Protein AF-A0A918DWS9-F1 (afdb_monomer_lite)

Organism: NCBI:txid518897

Secondary structure (DSSP, 8-state):
-TTHHHHHTT-HHHHHHHHHHHHHHHHHTT-S-EEE-STHHHHHHTTTT-TTGGGEEEHHHHHHHHHHHHHHHHHHHTT--

Sequence (81 aa):
MEGIYPVKAGALAEGGQLLERRLEEILGNGVERVILGCTEIPVALEQLDGRHRAFAVDATGALADACIDWHRNLKTSGRAA

InterPro domains:
  IPR001920 Asp/Glu racemase [G3DSA:3.40.50.1860] (1-58)
  IPR001920 Asp/Glu racemase [SSF53681] (7-71)

Foldseek 3Di:
DQQQVCLVVVVLARSLVVLVVVLVVVVVVPDQAEEPPDPSNVVSVVVDPCPCVVRYDYPVVVVVVVVVVVVVVVVVVVPPD

Radius of gyration: 16.58 Å; chains: 1; bounding box: 55×21×31 Å

Structure (mmCIF, N/CA/C/O backbone):
data_AF-A0A918DWS9-F1
#
_entry.id   AF-A0A918DWS9-F1
#
loop_
_atom_site.group_PDB
_atom_site.id
_atom_site.type_symbol
_atom_site.label_atom_id
_atom_site.label_alt_id
_atom_site.label_comp_id
_atom_site.label_asym_id
_atom_site.label_entity_id
_atom_site.label_seq_id
_atom_site.pdbx_PDB_ins_code
_atom_site.Cartn_x
_atom_site.Cartn_y
_atom_site.Cartn_z
_atom_site.occupancy
_atom_site.B_iso_or_equiv
_atom_site.auth_seq_id
_atom_site.auth_comp_id
_atom_site.auth_asym_id
_atom_site.auth_atom_id
_atom_site.pdbx_PDB_model_num
ATOM 1 N N . MET A 1 1 ? 10.741 8.463 -9.217 1.00 72.75 1 MET A N 1
ATOM 2 C CA . MET A 1 1 ? 10.494 7.719 -7.963 1.00 72.75 1 MET A CA 1
ATOM 3 C C . MET A 1 1 ? 10.754 6.254 -8.250 1.00 72.75 1 MET A C 1
ATOM 5 O O . MET A 1 1 ? 10.068 5.696 -9.096 1.00 72.75 1 MET A O 1
ATOM 9 N N . GLU A 1 2 ? 11.778 5.684 -7.623 1.00 89.31 2 GLU A N 1
ATOM 10 C CA . GLU A 1 2 ? 12.426 4.456 -8.106 1.00 89.31 2 GLU A CA 1
ATOM 11 C C . GLU A 1 2 ? 11.600 3.185 -7.881 1.00 89.31 2 GLU A C 1
ATOM 13 O O . GLU A 1 2 ? 11.608 2.331 -8.746 1.00 89.31 2 GLU A O 1
ATOM 18 N N . GLY A 1 3 ? 10.811 3.073 -6.807 1.00 94.62 3 GLY A N 1
ATOM 19 C CA . GLY A 1 3 ? 9.979 1.879 -6.579 1.00 94.62 3 GLY A CA 1
A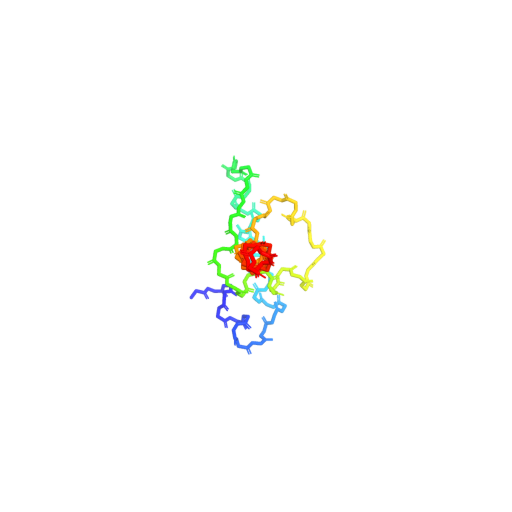TOM 20 C C . GLY A 1 3 ? 8.668 1.844 -7.377 1.00 94.62 3 GLY A C 1
ATOM 21 O O . GLY A 1 3 ? 8.307 0.818 -7.933 1.00 94.62 3 GLY A O 1
ATOM 22 N N . ILE A 1 4 ? 7.948 2.968 -7.467 1.00 97.38 4 ILE A N 1
ATOM 23 C CA . ILE A 1 4 ? 6.571 3.008 -8.005 1.00 97.38 4 ILE A CA 1
ATOM 24 C C . ILE A 1 4 ? 6.522 2.980 -9.538 1.00 97.38 4 ILE A C 1
ATOM 26 O O . ILE A 1 4 ? 5.677 2.311 -10.130 1.00 97.38 4 ILE A O 1
ATOM 30 N N . TYR A 1 5 ? 7.409 3.719 -10.204 1.00 97.62 5 TYR A N 1
ATOM 31 C CA . TYR A 1 5 ? 7.359 3.850 -11.663 1.00 97.62 5 TYR A CA 1
ATOM 32 C C . TYR A 1 5 ? 7.646 2.534 -12.409 1.00 97.62 5 TYR A C 1
ATOM 34 O O . TYR A 1 5 ? 6.938 2.270 -13.381 1.00 97.62 5 TYR A O 1
ATOM 42 N N . PRO A 1 6 ? 8.588 1.675 -11.968 1.00 97.19 6 PRO A N 1
ATOM 43 C CA . PRO A 1 6 ? 8.759 0.343 -12.549 1.00 97.19 6 PRO A CA 1
ATOM 44 C C . PRO A 1 6 ? 7.503 -0.523 -12.426 1.00 97.19 6 PRO A C 1
ATOM 46 O O . PRO A 1 6 ? 7.088 -1.129 -13.410 1.00 97.19 6 PRO A O 1
ATOM 49 N N . VAL A 1 7 ? 6.826 -0.507 -11.270 1.00 96.88 7 VAL A N 1
ATOM 50 C CA . VAL A 1 7 ? 5.551 -1.225 -11.070 1.00 96.88 7 VAL A CA 1
ATOM 51 C C . VAL A 1 7 ? 4.508 -0.742 -12.072 1.00 96.88 7 VAL A C 1
ATOM 53 O O . VAL A 1 7 ? 3.875 -1.545 -12.754 1.00 96.88 7 VAL A O 1
ATOM 56 N N . LYS A 1 8 ? 4.394 0.579 -12.235 1.00 97.38 8 LYS A N 1
ATOM 57 C CA . LYS A 1 8 ? 3.498 1.209 -13.212 1.00 97.38 8 LYS A CA 1
ATOM 58 C C . LYS A 1 8 ? 3.826 0.831 -14.663 1.00 97.38 8 LYS A C 1
ATOM 60 O O . LYS A 1 8 ? 2.932 0.837 -15.505 1.00 97.38 8 LYS A O 1
ATOM 65 N N . ALA A 1 9 ? 5.084 0.509 -14.955 1.00 97.38 9 ALA A N 1
ATOM 66 C CA . ALA A 1 9 ? 5.548 0.032 -16.257 1.00 97.38 9 ALA A CA 1
ATOM 67 C C . ALA A 1 9 ? 5.442 -1.500 -16.428 1.00 97.38 9 ALA A C 1
ATOM 69 O O . ALA A 1 9 ? 5.825 -2.022 -17.472 1.00 97.38 9 ALA A O 1
ATOM 70 N N . GLY A 1 10 ? 4.930 -2.223 -15.426 1.00 96.31 10 GLY A N 1
ATOM 71 C CA . GLY A 1 10 ? 4.800 -3.684 -15.435 1.00 96.31 10 GLY A CA 1
ATOM 72 C C . GLY A 1 10 ? 6.030 -4.441 -14.924 1.00 96.31 10 GLY A C 1
ATOM 73 O O . GLY A 1 10 ? 5.998 -5.667 -14.836 1.00 96.31 10 GLY A O 1
ATOM 74 N N . ALA A 1 11 ? 7.099 -3.747 -14.527 1.00 96.62 11 ALA A N 1
ATOM 75 C CA . ALA A 1 11 ? 8.293 -4.340 -13.926 1.00 96.62 11 ALA A CA 1
ATOM 76 C C . ALA A 1 11 ? 8.077 -4.614 -12.422 1.00 96.62 11 ALA A C 1
ATOM 78 O O . ALA A 1 11 ? 8.715 -4.014 -11.555 1.00 96.62 11 ALA A O 1
ATOM 79 N N . LEU A 1 12 ? 7.137 -5.517 -12.108 1.00 94.25 12 LEU A N 1
ATOM 80 C CA . LEU A 1 12 ? 6.670 -5.769 -10.737 1.00 94.25 12 LEU A CA 1
ATOM 81 C C . LEU A 1 12 ? 7.774 -6.276 -9.803 1.00 94.25 12 LEU A C 1
ATOM 83 O O . LEU A 1 12 ? 7.863 -5.817 -8.671 1.00 94.25 12 LEU A O 1
ATOM 87 N N . ALA A 1 13 ? 8.624 -7.194 -10.271 1.00 93.44 13 ALA A N 1
ATOM 88 C CA . ALA A 1 13 ? 9.690 -7.765 -9.448 1.00 93.44 13 ALA A CA 1
ATOM 89 C C . ALA A 1 13 ? 10.752 -6.717 -9.073 1.00 93.44 13 ALA A C 1
ATOM 91 O O . ALA A 1 13 ? 11.130 -6.607 -7.908 1.00 93.44 13 ALA A O 1
ATOM 92 N N . GLU A 1 14 ? 11.201 -5.917 -10.045 1.00 94.62 14 GLU A N 1
ATOM 93 C CA . GLU A 1 14 ? 12.173 -4.840 -9.825 1.00 94.62 14 GLU A CA 1
ATOM 94 C C . GLU A 1 14 ? 11.610 -3.773 -8.878 1.00 94.62 14 GLU A C 1
ATOM 96 O O . GLU A 1 14 ? 12.226 -3.441 -7.862 1.00 94.62 14 GLU A O 1
ATOM 101 N N . GLY A 1 15 ? 10.404 -3.281 -9.176 1.00 95.69 15 GLY A N 1
ATOM 102 C CA . GLY A 1 15 ? 9.727 -2.292 -8.345 1.00 95.69 15 GLY A CA 1
ATOM 103 C C . GLY A 1 15 ? 9.440 -2.811 -6.936 1.00 95.69 15 GLY A C 1
ATOM 104 O O . GLY A 1 15 ? 9.694 -2.111 -5.958 1.00 95.69 15 GLY A O 1
ATOM 105 N N . GLY A 1 16 ? 8.996 -4.064 -6.815 1.00 94.38 16 GLY A N 1
ATOM 106 C CA . GLY A 1 16 ? 8.756 -4.734 -5.539 1.00 94.38 16 GLY A CA 1
ATOM 107 C C . GLY A 1 16 ? 10.015 -4.806 -4.683 1.00 94.38 16 GLY A C 1
ATOM 108 O O . GLY A 1 16 ? 9.979 -4.413 -3.522 1.00 94.38 16 GLY A O 1
ATOM 109 N N . GLN A 1 17 ? 11.153 -5.221 -5.246 1.00 94.12 17 GLN A N 1
ATOM 110 C CA . GLN A 1 17 ? 12.420 -5.279 -4.505 1.00 94.12 17 GLN A CA 1
ATOM 111 C C . GLN A 1 17 ? 12.866 -3.904 -3.987 1.00 94.12 17 GLN A C 1
ATOM 113 O O . GLN A 1 17 ? 13.385 -3.802 -2.876 1.00 94.12 17 GLN A O 1
ATOM 118 N N . LEU A 1 18 ? 12.682 -2.845 -4.781 1.00 95.12 18 LEU A N 1
ATOM 119 C CA . LEU A 1 18 ? 12.976 -1.470 -4.366 1.00 95.12 18 LEU A CA 1
ATOM 120 C C . LEU A 1 18 ? 12.063 -1.022 -3.216 1.00 95.12 18 LEU A C 1
ATOM 122 O O . LEU A 1 18 ? 12.533 -0.409 -2.257 1.00 95.12 18 LEU A O 1
ATOM 126 N N . LEU A 1 19 ? 10.772 -1.345 -3.299 1.00 94.69 19 LEU A N 1
ATOM 127 C CA . LEU A 1 19 ? 9.780 -1.005 -2.279 1.00 94.69 19 LEU A CA 1
ATOM 128 C C . LEU A 1 19 ? 9.984 -1.793 -0.977 1.00 94.69 19 LEU A C 1
ATOM 130 O O . LEU A 1 19 ? 9.882 -1.203 0.095 1.00 94.69 19 LEU A O 1
ATOM 134 N N . GLU A 1 20 ? 10.333 -3.078 -1.052 1.00 93.38 20 GLU A N 1
ATOM 135 C CA . GLU A 1 20 ? 10.603 -3.931 0.114 1.00 93.38 20 GLU A CA 1
ATOM 136 C C . GLU A 1 20 ? 11.822 -3.438 0.899 1.00 93.38 20 GLU A C 1
ATOM 138 O O . GLU A 1 20 ? 11.745 -3.284 2.116 1.00 93.38 20 GLU A O 1
ATOM 143 N N . ARG A 1 21 ? 12.921 -3.094 0.208 1.00 93.50 21 ARG A N 1
ATOM 144 C CA . ARG A 1 21 ? 14.099 -2.484 0.854 1.00 93.50 21 ARG A CA 1
ATOM 145 C C . ARG A 1 21 ? 13.731 -1.196 1.578 1.00 93.50 21 ARG A C 1
ATOM 147 O O . ARG A 1 21 ? 14.156 -0.964 2.704 1.00 93.50 21 ARG A O 1
ATOM 154 N N . ARG A 1 22 ? 12.904 -0.363 0.945 1.00 93.81 22 ARG A N 1
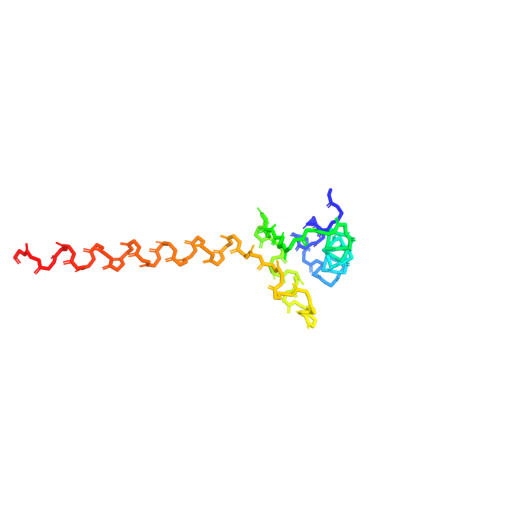ATOM 155 C CA . ARG A 1 22 ? 12.464 0.893 1.549 1.00 93.81 22 ARG A CA 1
ATOM 156 C C . ARG A 1 22 ? 11.571 0.664 2.768 1.00 93.81 22 ARG A C 1
ATOM 158 O O . ARG A 1 22 ? 11.671 1.413 3.735 1.00 93.81 22 ARG A O 1
ATOM 165 N N . LEU A 1 23 ? 10.714 -0.353 2.728 1.00 93.06 23 LEU A N 1
ATOM 166 C CA . LEU A 1 23 ? 9.884 -0.755 3.860 1.00 93.06 23 LEU A CA 1
ATOM 167 C C . LEU A 1 23 ? 10.752 -1.235 5.033 1.00 93.06 23 LEU A C 1
ATOM 169 O O . LEU A 1 23 ? 10.537 -0.788 6.157 1.00 93.06 23 LEU A O 1
ATOM 173 N N . GLU A 1 24 ? 11.770 -2.054 4.767 1.00 93.25 24 GLU A N 1
ATOM 174 C CA . GLU A 1 24 ? 12.742 -2.519 5.765 1.00 93.25 24 GLU A CA 1
ATOM 175 C C . GLU A 1 24 ? 13.513 -1.356 6.414 1.00 93.25 24 GLU A C 1
ATOM 177 O O . GLU A 1 24 ? 13.583 -1.277 7.638 1.00 93.25 24 GLU A O 1
ATOM 182 N N . GLU A 1 25 ? 14.015 -0.400 5.625 1.00 94.75 25 GLU A N 1
ATOM 183 C CA . GLU A 1 25 ? 14.686 0.805 6.144 1.00 94.75 25 GLU A CA 1
ATOM 184 C C . GLU A 1 25 ? 13.778 1.626 7.061 1.00 94.75 25 GLU A C 1
ATOM 186 O O . GLU A 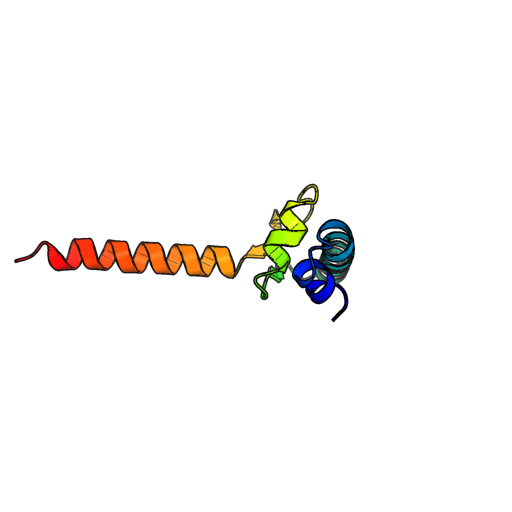1 25 ? 14.195 2.094 8.120 1.00 94.75 25 GLU A O 1
ATOM 191 N N . ILE A 1 26 ? 12.530 1.838 6.640 1.00 94.50 26 ILE A N 1
ATOM 192 C CA . ILE A 1 26 ? 11.560 2.620 7.400 1.00 94.50 26 ILE A CA 1
ATOM 193 C C . ILE A 1 26 ? 11.278 1.918 8.733 1.00 94.50 26 ILE A C 1
ATOM 195 O O . ILE A 1 26 ? 11.414 2.549 9.778 1.00 94.50 26 ILE A O 1
ATOM 199 N N . LEU A 1 27 ? 10.988 0.615 8.717 1.00 94.56 27 LEU A N 1
ATOM 200 C CA . LEU A 1 27 ? 10.772 -0.179 9.932 1.00 94.56 27 LEU A CA 1
ATOM 201 C C . LEU A 1 27 ? 12.008 -0.187 10.847 1.00 94.56 27 LEU A C 1
ATOM 203 O O . LEU A 1 27 ? 11.873 -0.039 12.061 1.00 94.56 27 LEU A O 1
ATOM 207 N N . GLY A 1 28 ? 13.213 -0.265 10.278 1.00 95.44 28 GLY A N 1
ATOM 208 C CA . GLY A 1 28 ? 14.479 -0.187 11.015 1.00 95.44 28 GLY A CA 1
ATOM 209 C C . GLY A 1 28 ? 14.701 1.142 11.749 1.00 95.44 28 GLY A C 1
ATOM 210 O O . GLY A 1 28 ? 15.436 1.177 12.733 1.00 95.44 28 GLY A O 1
ATOM 211 N N . ASN A 1 29 ? 14.024 2.218 11.335 1.00 96.50 29 ASN A N 1
ATOM 212 C CA . ASN A 1 29 ? 14.045 3.514 12.021 1.00 96.50 29 ASN A CA 1
ATOM 213 C C . ASN A 1 29 ? 13.046 3.611 13.192 1.00 96.50 29 ASN A C 1
ATOM 215 O O . ASN A 1 29 ? 12.882 4.686 13.768 1.00 96.50 29 ASN A O 1
ATOM 219 N N . GLY A 1 30 ? 12.381 2.511 13.561 1.00 95.38 30 GLY A N 1
ATOM 220 C CA . GLY A 1 30 ? 11.550 2.424 14.765 1.00 95.38 30 GLY A CA 1
ATOM 221 C C . GLY A 1 30 ? 10.086 2.827 14.586 1.00 95.38 30 GLY A C 1
ATOM 222 O O . GLY A 1 30 ? 9.387 2.996 15.582 1.00 95.38 30 GLY A O 1
ATOM 223 N N . VAL A 1 31 ? 9.594 2.973 13.351 1.00 96.88 31 VAL A N 1
ATOM 224 C CA . VAL A 1 31 ? 8.145 3.101 13.123 1.00 96.88 31 VAL A CA 1
ATOM 225 C C . VAL A 1 31 ? 7.449 1.759 13.282 1.00 96.88 31 VAL A C 1
ATOM 227 O O . VAL A 1 31 ? 7.907 0.727 12.801 1.00 96.88 31 VAL A O 1
ATOM 230 N N . GLU A 1 32 ? 6.285 1.803 13.917 1.00 95.38 32 GLU A N 1
ATOM 231 C CA . GLU A 1 32 ? 5.505 0.610 14.242 1.00 95.38 32 GLU A CA 1
ATOM 232 C C . GLU A 1 32 ? 4.711 0.081 13.044 1.00 95.38 32 GLU A C 1
ATOM 234 O O . GLU A 1 32 ? 4.442 -1.116 12.952 1.00 95.38 32 GLU A O 1
ATOM 239 N N . ARG A 1 33 ? 4.295 0.978 12.139 1.00 95.62 33 ARG A N 1
ATOM 240 C CA . ARG A 1 33 ? 3.459 0.675 10.971 1.00 95.62 33 ARG A CA 1
ATOM 241 C C . ARG A 1 33 ? 3.785 1.597 9.799 1.00 95.62 33 ARG A C 1
ATOM 243 O O . ARG A 1 33 ? 4.170 2.747 10.002 1.00 95.62 33 ARG A O 1
ATOM 250 N N . VAL A 1 34 ? 3.558 1.119 8.576 1.00 96.25 34 VAL A N 1
ATOM 251 C CA . VAL A 1 34 ? 3.781 1.881 7.335 1.00 96.25 34 VAL A CA 1
ATOM 252 C C . VAL A 1 34 ? 2.520 1.895 6.477 1.00 96.25 34 VAL A C 1
ATOM 254 O O . VAL A 1 34 ? 1.966 0.849 6.152 1.00 96.25 34 VAL A O 1
ATOM 257 N N . ILE A 1 35 ? 2.073 3.087 6.082 1.00 96.88 35 ILE A N 1
ATOM 258 C CA . ILE A 1 35 ? 0.938 3.251 5.168 1.00 96.88 35 ILE A CA 1
ATOM 259 C C . ILE A 1 35 ? 1.423 3.041 3.731 1.00 96.88 35 ILE A C 1
ATOM 261 O O . ILE A 1 35 ? 2.298 3.765 3.252 1.00 96.88 35 ILE A O 1
ATOM 265 N N . LEU A 1 36 ? 0.821 2.088 3.020 1.00 95.88 36 LEU A N 1
ATOM 266 C CA . LEU A 1 36 ? 1.020 1.893 1.585 1.00 95.88 36 LEU A CA 1
ATOM 267 C C . LEU A 1 36 ? 0.184 2.942 0.839 1.00 95.88 36 LEU A C 1
ATOM 269 O O . LEU A 1 36 ? -0.933 2.684 0.401 1.00 95.88 36 LEU A O 1
ATOM 273 N N . GLY A 1 37 ? 0.704 4.169 0.778 1.00 96.12 37 GLY A N 1
ATOM 274 C CA . GLY A 1 37 ? -0.044 5.351 0.327 1.00 96.12 37 GLY A CA 1
ATOM 275 C C . GLY A 1 37 ? -0.236 5.487 -1.186 1.00 96.12 37 GLY A C 1
ATOM 276 O O . GLY A 1 37 ? -0.860 6.448 -1.630 1.00 96.12 37 GLY A O 1
ATOM 277 N N . CYS A 1 38 ? 0.298 4.565 -1.986 1.00 96.88 38 CYS A N 1
ATOM 278 C CA . CYS A 1 38 ? 0.096 4.536 -3.434 1.00 96.88 38 CYS A CA 1
ATOM 279 C C . CYS A 1 38 ? -0.410 3.161 -3.858 1.00 96.88 38 CYS A C 1
ATOM 281 O O . CYS A 1 38 ? 0.067 2.145 -3.352 1.00 96.88 38 CYS A O 1
ATOM 283 N N . THR A 1 39 ? -1.337 3.137 -4.813 1.00 96.62 39 THR A N 1
ATOM 284 C CA . THR A 1 39 ? -2.040 1.925 -5.262 1.00 96.62 39 THR A CA 1
ATOM 285 C C . THR A 1 39 ? -1.120 0.875 -5.889 1.00 96.62 39 THR A C 1
ATOM 287 O O . THR A 1 39 ? -1.443 -0.307 -5.891 1.00 96.62 39 THR A O 1
ATOM 290 N N . GLU A 1 40 ? 0.048 1.272 -6.389 1.00 96.88 40 GLU A N 1
ATOM 291 C CA . GLU A 1 40 ? 1.067 0.377 -6.945 1.00 96.88 40 GLU A CA 1
ATOM 292 C C . GLU A 1 40 ? 1.804 -0.435 -5.873 1.00 96.88 40 GLU A C 1
ATOM 294 O O . GLU A 1 40 ? 2.270 -1.540 -6.144 1.00 96.88 40 GLU A O 1
ATOM 299 N N . ILE A 1 41 ? 1.939 0.102 -4.658 1.00 95.19 41 ILE A N 1
ATOM 300 C CA . ILE A 1 41 ? 2.773 -0.511 -3.619 1.00 95.19 41 ILE A CA 1
ATOM 301 C C . ILE A 1 41 ? 2.193 -1.863 -3.169 1.00 95.19 41 ILE A C 1
ATOM 303 O O . ILE A 1 41 ? 2.946 -2.838 -3.191 1.00 95.19 41 ILE A O 1
ATOM 307 N N . PRO A 1 42 ? 0.890 -1.986 -2.830 1.00 93.88 42 PRO A N 1
ATOM 308 C CA . PRO A 1 42 ? 0.295 -3.281 -2.493 1.00 93.88 42 PRO A CA 1
ATOM 309 C C . PRO A 1 42 ? 0.469 -4.326 -3.603 1.00 93.88 42 PRO A C 1
ATOM 311 O O . PRO A 1 42 ? 0.847 -5.459 -3.318 1.00 93.88 42 PRO A O 1
ATOM 314 N N . VAL A 1 43 ? 0.285 -3.928 -4.869 1.00 94.12 43 VAL A N 1
ATOM 315 C CA . VAL A 1 43 ? 0.421 -4.814 -6.040 1.00 94.12 43 VAL A CA 1
ATOM 316 C C . VAL A 1 43 ? 1.839 -5.374 -6.162 1.00 94.12 43 VAL A C 1
ATOM 318 O O . VAL A 1 43 ? 2.025 -6.554 -6.455 1.00 94.12 43 VAL A O 1
ATOM 321 N N . ALA A 1 44 ? 2.852 -4.538 -5.938 1.00 93.94 44 ALA A N 1
ATOM 322 C CA . ALA A 1 44 ? 4.248 -4.948 -6.032 1.00 93.94 44 ALA A CA 1
ATOM 323 C C . ALA A 1 44 ? 4.681 -5.843 -4.863 1.00 93.94 44 ALA A C 1
ATOM 325 O O . ALA A 1 44 ? 5.392 -6.823 -5.073 1.00 93.94 44 ALA A O 1
ATOM 326 N N . LEU A 1 45 ? 4.240 -5.527 -3.641 1.00 91.25 45 LEU A N 1
ATOM 327 C CA . LEU A 1 45 ? 4.584 -6.296 -2.441 1.00 91.25 45 LEU A CA 1
ATOM 328 C C . LEU A 1 45 ? 3.881 -7.659 -2.387 1.00 91.25 45 LEU A C 1
ATOM 330 O O . LEU A 1 45 ? 4.400 -8.581 -1.767 1.00 91.25 45 LEU A O 1
ATOM 334 N N . GLU A 1 46 ? 2.739 -7.824 -3.059 1.00 88.50 46 GLU A N 1
ATOM 335 C CA . GLU A 1 46 ? 2.077 -9.128 -3.225 1.00 88.50 46 GLU A CA 1
ATOM 336 C C . GLU A 1 46 ? 2.880 -10.137 -4.046 1.00 88.50 46 GLU A C 1
ATOM 338 O O . GLU A 1 46 ? 2.682 -11.338 -3.890 1.00 88.50 46 GLU A O 1
ATOM 343 N N . GLN A 1 47 ? 3.800 -9.668 -4.892 1.00 83.12 47 GLN A N 1
ATOM 344 C CA . GLN A 1 47 ? 4.710 -10.539 -5.641 1.00 83.12 47 GLN A CA 1
ATOM 345 C C . GLN A 1 47 ? 5.872 -11.063 -4.785 1.00 83.12 47 GLN A C 1
ATOM 347 O O . GLN A 1 47 ? 6.657 -11.885 -5.254 1.00 83.12 47 GLN A O 1
ATOM 352 N N . LEU A 1 48 ? 6.016 -10.564 -3.556 1.00 77.50 48 LEU A N 1
ATOM 353 C CA . LEU A 1 48 ? 7.072 -10.932 -2.622 1.00 77.50 48 LEU A CA 1
ATOM 354 C C . LEU A 1 48 ? 6.490 -11.739 -1.458 1.00 77.50 48 LEU A C 1
ATOM 356 O O . LEU A 1 48 ? 5.305 -11.639 -1.148 1.00 77.50 48 LEU A O 1
ATOM 360 N N . ASP A 1 49 ? 7.342 -12.484 -0.750 1.00 74.56 49 ASP A N 1
ATOM 361 C CA . ASP A 1 49 ? 6.953 -13.384 0.352 1.00 74.56 49 ASP A CA 1
ATOM 362 C C . ASP A 1 49 ? 6.405 -12.671 1.617 1.00 74.56 49 ASP A C 1
ATOM 364 O O . ASP A 1 49 ? 6.362 -13.247 2.703 1.00 74.56 49 ASP A O 1
ATOM 3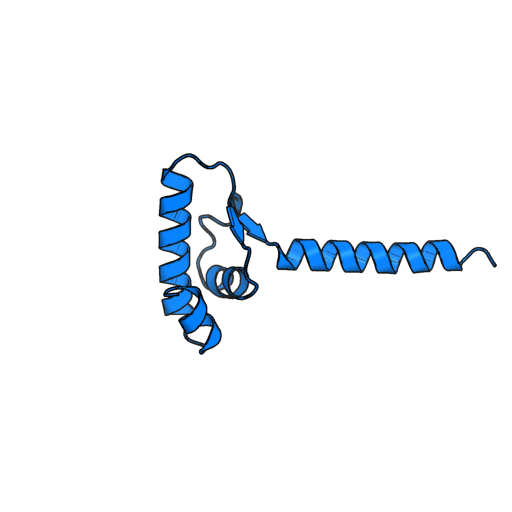68 N N . GLY A 1 50 ? 5.981 -11.407 1.514 1.00 66.25 50 GLY A N 1
ATOM 369 C CA . GLY A 1 50 ? 5.132 -10.739 2.502 1.00 66.25 50 GLY A CA 1
ATOM 370 C C . GLY A 1 50 ? 5.741 -10.547 3.892 1.00 66.25 50 GLY A C 1
ATOM 371 O O . GLY A 1 50 ? 4.993 -10.308 4.841 1.00 66.25 50 GLY A O 1
ATOM 372 N N . ARG A 1 51 ? 7.072 -10.623 4.034 1.00 77.56 51 ARG A N 1
ATOM 373 C CA . ARG A 1 51 ? 7.780 -10.587 5.329 1.00 77.56 51 ARG A CA 1
ATOM 374 C C . ARG A 1 51 ? 7.359 -9.408 6.206 1.00 77.56 51 ARG A C 1
ATOM 376 O O . ARG A 1 51 ? 7.163 -9.573 7.406 1.00 77.56 51 ARG A O 1
ATOM 383 N N . HIS A 1 52 ? 7.172 -8.239 5.602 1.00 83.62 52 HIS A N 1
ATOM 384 C CA . HIS A 1 52 ? 6.821 -7.008 6.310 1.00 83.62 52 HIS A CA 1
ATOM 385 C C . HIS A 1 52 ? 5.332 -6.637 6.206 1.00 83.62 52 HIS A C 1
ATOM 387 O O . HIS A 1 52 ? 4.921 -5.585 6.703 1.00 83.62 52 HIS A O 1
ATOM 393 N N . ARG A 1 53 ? 4.487 -7.503 5.619 1.00 80.88 53 ARG A N 1
ATOM 394 C CA . ARG A 1 53 ? 3.052 -7.232 5.398 1.00 80.88 53 ARG A CA 1
ATOM 395 C C . ARG A 1 53 ? 2.299 -6.975 6.703 1.00 80.88 53 ARG A C 1
ATOM 397 O O . ARG A 1 53 ? 1.399 -6.144 6.725 1.00 80.88 53 ARG A O 1
ATOM 404 N N . ALA A 1 54 ? 2.696 -7.627 7.798 1.00 87.94 54 ALA A N 1
ATOM 405 C CA . ALA A 1 54 ? 2.090 -7.429 9.118 1.00 87.94 54 ALA A CA 1
ATOM 406 C C . ALA A 1 54 ? 2.223 -5.984 9.640 1.00 87.94 54 ALA A C 1
ATOM 408 O O . ALA A 1 54 ? 1.378 -5.520 10.406 1.00 87.94 54 ALA A O 1
ATOM 409 N N . PHE A 1 55 ? 3.252 -5.257 9.200 1.00 92.81 55 PHE A N 1
ATOM 410 C CA . PHE A 1 55 ? 3.493 -3.870 9.596 1.00 92.81 55 PHE A CA 1
ATOM 411 C C . PHE A 1 55 ? 2.887 -2.863 8.613 1.00 92.81 55 PHE A C 1
ATOM 413 O O . PHE A 1 55 ? 2.844 -1.667 8.896 1.00 92.81 55 PHE A O 1
ATOM 420 N N . ALA A 1 56 ? 2.357 -3.320 7.480 1.00 93.38 56 ALA A N 1
ATOM 421 C CA . ALA A 1 56 ? 1.757 -2.458 6.477 1.00 93.38 56 ALA A CA 1
ATOM 422 C C . ALA A 1 56 ? 0.286 -2.119 6.792 1.00 93.38 56 ALA A C 1
ATOM 424 O O . ALA A 1 56 ? -0.431 -2.862 7.473 1.00 93.38 56 ALA A O 1
ATOM 425 N N . VAL A 1 57 ? -0.168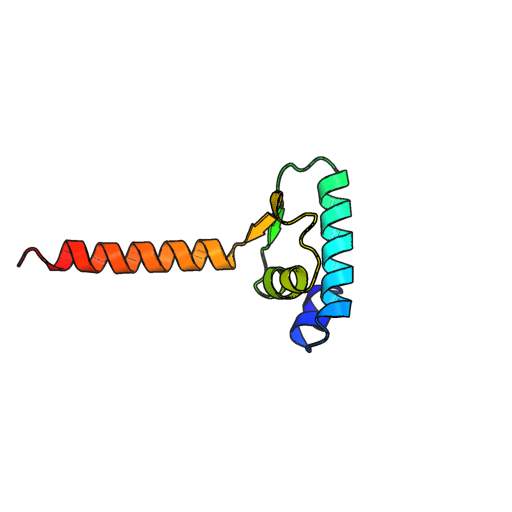 -0.976 6.285 1.00 95.44 57 VAL A N 1
ATOM 426 C CA . VAL A 1 57 ? -1.578 -0.580 6.193 1.00 95.44 57 VAL A CA 1
ATOM 427 C C . VAL A 1 57 ? -1.860 -0.264 4.729 1.00 95.44 57 VAL A C 1
ATOM 429 O O . VAL A 1 57 ? -1.358 0.729 4.205 1.00 95.44 57 VAL A O 1
ATOM 432 N N . ASP A 1 58 ? -2.634 -1.116 4.060 1.00 95.69 58 ASP A N 1
ATOM 433 C CA . ASP A 1 58 ? -3.016 -0.909 2.663 1.00 95.69 58 ASP A CA 1
ATOM 434 C C . ASP A 1 58 ? -4.144 0.127 2.557 1.00 95.69 58 ASP A C 1
ATOM 436 O O . ASP A 1 58 ? -5.286 -0.133 2.941 1.00 95.69 58 ASP A O 1
ATOM 440 N N . ALA A 1 59 ? -3.821 1.305 2.018 1.00 97.31 59 ALA A N 1
ATOM 441 C CA . ALA A 1 59 ? -4.798 2.366 1.802 1.00 97.31 59 ALA A CA 1
ATOM 442 C C . ALA A 1 59 ? -5.864 1.981 0.758 1.00 97.31 59 ALA A C 1
ATOM 444 O O . ALA A 1 59 ? -6.999 2.450 0.843 1.00 97.31 59 ALA A O 1
ATOM 445 N N . THR A 1 60 ? -5.525 1.113 -0.200 1.00 96.94 60 THR A N 1
ATOM 446 C CA . THR A 1 60 ? -6.449 0.634 -1.239 1.00 96.94 60 THR A CA 1
ATOM 447 C C . THR A 1 60 ? -7.490 -0.297 -0.632 1.00 96.94 60 THR A C 1
ATOM 449 O O . THR A 1 60 ? -8.686 -0.075 -0.817 1.00 96.94 60 THR A O 1
ATOM 452 N N . GLY A 1 61 ? -7.048 -1.291 0.144 1.00 96.38 61 GLY A N 1
ATOM 453 C CA . GLY A 1 61 ? -7.930 -2.170 0.913 1.00 96.38 61 GLY A CA 1
ATOM 454 C C . GLY A 1 61 ? -8.833 -1.392 1.871 1.00 96.38 61 GLY A C 1
ATOM 455 O O . GLY A 1 61 ? -10.048 -1.567 1.839 1.00 96.38 61 GLY A O 1
ATOM 456 N N . ALA A 1 62 ? -8.272 -0.448 2.634 1.00 97.62 62 ALA A N 1
ATOM 457 C CA . ALA A 1 62 ? -9.052 0.385 3.554 1.00 97.62 62 ALA A CA 1
ATOM 458 C C . ALA A 1 62 ? -10.139 1.214 2.841 1.00 97.62 62 ALA A C 1
ATOM 460 O O . ALA A 1 62 ? -11.257 1.342 3.344 1.00 97.62 62 ALA A O 1
ATOM 461 N N . LEU A 1 63 ? -9.838 1.762 1.657 1.00 98.31 63 LEU A N 1
ATOM 462 C CA . LEU A 1 63 ? -10.830 2.469 0.845 1.00 98.31 63 LEU A CA 1
ATOM 463 C C . LEU A 1 63 ? -11.917 1.518 0.325 1.00 98.31 63 LEU A C 1
ATOM 465 O O . LEU A 1 63 ? -13.098 1.865 0.360 1.00 98.31 63 LEU A O 1
ATOM 469 N N . ALA A 1 64 ? -11.539 0.325 -0.138 1.00 98.25 64 ALA A N 1
ATOM 470 C CA . ALA A 1 64 ? -12.489 -0.675 -0.615 1.00 98.25 64 ALA A CA 1
ATOM 471 C C . ALA A 1 64 ? -13.466 -1.104 0.492 1.00 98.25 64 ALA A C 1
ATOM 473 O O . ALA A 1 64 ? -14.678 -1.127 0.255 1.00 98.25 64 ALA A O 1
ATOM 474 N N . ASP A 1 65 ? -12.964 -1.357 1.702 1.00 98.12 65 ASP A N 1
ATOM 475 C CA . ASP A 1 65 ? -13.781 -1.689 2.873 1.00 98.12 65 ASP A CA 1
ATOM 476 C C . ASP A 1 65 ? -14.776 -0.564 3.194 1.00 98.12 65 ASP A C 1
ATOM 478 O O . ASP A 1 65 ? -15.980 -0.808 3.307 1.00 98.12 65 ASP A O 1
ATOM 482 N N . ALA A 1 66 ? -14.311 0.690 3.221 1.00 98.00 66 ALA A N 1
ATOM 483 C CA . ALA A 1 66 ? -15.173 1.849 3.452 1.00 98.00 66 ALA A CA 1
ATOM 484 C C . ALA A 1 66 ? -16.278 1.989 2.386 1.00 98.00 66 ALA A C 1
ATOM 486 O O . ALA A 1 66 ? -17.430 2.291 2.711 1.00 98.00 66 ALA A O 1
ATOM 487 N N . CYS A 1 67 ? -15.963 1.738 1.111 1.00 98.19 67 CYS A N 1
ATOM 488 C CA . CYS A 1 67 ? -16.948 1.745 0.027 1.00 98.19 67 CYS A CA 1
ATOM 489 C C . CYS A 1 67 ? -17.996 0.632 0.183 1.00 98.19 67 CYS A C 1
ATOM 491 O O . CYS A 1 67 ? -19.188 0.866 -0.050 1.00 98.19 67 CYS A O 1
ATOM 493 N N . ILE A 1 68 ? -17.572 -0.570 0.579 1.00 97.88 68 ILE A N 1
ATOM 494 C CA . ILE A 1 68 ? -18.464 -1.710 0.824 1.00 97.88 68 ILE A CA 1
ATOM 495 C C . ILE A 1 68 ? -19.414 -1.400 1.981 1.00 97.88 68 ILE A C 1
ATOM 497 O O . ILE A 1 68 ? -20.626 -1.607 1.849 1.00 97.88 68 ILE A O 1
ATOM 501 N N . ASP A 1 69 ? -18.888 -0.880 3.085 1.00 97.38 69 ASP A N 1
ATOM 502 C CA . ASP A 1 69 ? -19.675 -0.520 4.263 1.00 97.38 69 ASP A CA 1
ATOM 503 C C . ASP A 1 69 ? -20.678 0.585 3.949 1.00 97.38 69 ASP A C 1
ATOM 505 O O . ASP A 1 69 ? -21.864 0.460 4.269 1.00 97.38 69 ASP A O 1
ATOM 509 N N . TRP A 1 70 ? -20.247 1.622 3.227 1.00 96.38 70 TRP A N 1
ATOM 510 C CA . TRP A 1 70 ? -21.139 2.676 2.753 1.00 96.38 70 TRP A CA 1
ATOM 511 C C . TRP A 1 70 ? -22.295 2.110 1.919 1.00 96.38 70 TRP A C 1
ATOM 513 O O . TRP A 1 70 ? -23.464 2.369 2.211 1.00 96.38 70 TRP A O 1
ATOM 523 N N . HIS A 1 71 ? -21.997 1.267 0.930 1.00 95.94 71 HIS A N 1
ATOM 524 C CA . HIS A 1 71 ? -23.022 0.655 0.088 1.00 95.94 71 HIS A CA 1
ATOM 525 C C . HIS A 1 71 ? -23.974 -0.251 0.899 1.00 95.94 71 HIS A C 1
ATOM 527 O O . HIS A 1 71 ? -25.187 -0.261 0.662 1.00 95.94 71 HIS A O 1
ATOM 533 N N . ARG A 1 72 ? -23.462 -1.038 1.854 1.00 95.19 72 ARG A N 1
ATOM 534 C CA . ARG A 1 72 ? -24.291 -1.892 2.729 1.00 95.19 72 ARG A CA 1
ATOM 535 C C . ARG A 1 72 ? -25.243 -1.059 3.591 1.00 95.19 72 ARG A C 1
ATOM 537 O O . ARG A 1 72 ? -26.413 -1.424 3.701 1.00 95.19 72 ARG A O 1
ATOM 544 N N . ASN A 1 73 ? -24.776 0.073 4.111 1.00 91.88 73 ASN A N 1
ATOM 545 C CA . ASN A 1 73 ? -25.573 0.990 4.929 1.00 91.88 73 ASN A CA 1
ATOM 546 C C . ASN A 1 73 ? -26.679 1.707 4.135 1.00 91.88 73 ASN A C 1
ATOM 548 O O . ASN A 1 73 ? -27.751 1.992 4.675 1.00 91.88 73 ASN A O 1
ATOM 552 N N . LEU A 1 74 ? -26.481 1.937 2.833 1.00 81.88 74 LEU A N 1
ATOM 553 C CA . LEU A 1 74 ? -27.554 2.411 1.952 1.00 81.88 74 LEU A CA 1
ATOM 554 C C . LEU A 1 74 ? -28.669 1.369 1.795 1.00 81.88 74 LEU A C 1
ATOM 556 O O . LEU A 1 74 ? -29.850 1.716 1.812 1.00 81.88 74 LEU A O 1
ATOM 560 N N . LYS A 1 75 ? -28.316 0.083 1.681 1.00 71.00 75 LYS A N 1
ATOM 561 C CA . LYS A 1 75 ? -29.299 -1.006 1.541 1.00 71.00 75 LYS A CA 1
ATOM 562 C C . LYS A 1 75 ? -30.125 -1.240 2.805 1.00 71.00 75 LYS A C 1
ATOM 564 O O . LYS A 1 75 ? -31.270 -1.674 2.695 1.00 71.00 75 LYS A O 1
ATOM 569 N N . THR A 1 76 ? -29.574 -0.976 3.986 1.00 63.03 76 THR A N 1
ATOM 570 C CA . THR A 1 76 ? -30.321 -1.051 5.251 1.00 63.03 76 THR A CA 1
ATOM 571 C C . THR A 1 76 ? -31.198 0.179 5.468 1.00 63.03 76 THR A C 1
ATOM 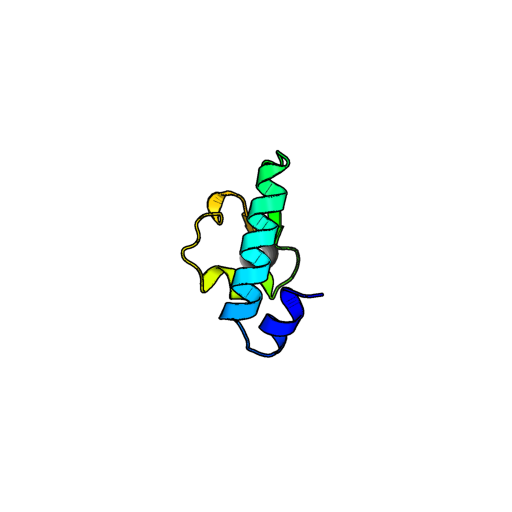573 O O . THR A 1 76 ? -32.336 0.031 5.905 1.00 63.03 76 THR A O 1
ATOM 576 N N . SER A 1 77 ? -30.728 1.366 5.080 1.00 62.16 77 SER A N 1
ATOM 577 C CA . SER A 1 77 ? -31.496 2.617 5.190 1.00 62.16 77 SER A CA 1
ATOM 578 C C . SER A 1 77 ? -32.660 2.713 4.191 1.00 62.16 77 SER A C 1
ATOM 580 O O . SER A 1 77 ? -33.673 3.333 4.488 1.00 62.16 77 SER A O 1
ATOM 582 N N . GLY A 1 78 ? -32.553 2.070 3.022 1.00 58.47 78 GLY A N 1
ATOM 583 C CA . GLY A 1 78 ? -33.595 2.056 1.983 1.00 58.47 78 GLY A CA 1
ATOM 584 C C . GLY A 1 78 ? -34.671 0.970 2.129 1.00 58.47 78 GLY A C 1
ATOM 585 O O . GLY A 1 78 ? -35.509 0.839 1.244 1.00 58.47 78 GLY A O 1
ATOM 586 N N . ARG A 1 79 ? -34.646 0.163 3.201 1.00 55.09 79 ARG A N 1
ATOM 587 C CA . ARG A 1 79 ? -35.623 -0.922 3.443 1.00 55.09 79 ARG A CA 1
ATOM 588 C C . ARG A 1 79 ? -36.731 -0.547 4.437 1.00 55.09 79 ARG A C 1
ATOM 590 O O . ARG A 1 79 ? -37.556 -1.391 4.767 1.00 55.09 79 ARG A O 1
ATOM 597 N N . ALA A 1 80 ? -36.738 0.704 4.897 1.00 53.59 80 ALA A N 1
ATOM 598 C CA . ALA A 1 80 ? -37.817 1.316 5.663 1.00 53.59 80 ALA A CA 1
ATOM 599 C C . ALA A 1 80 ? -38.631 2.259 4.757 1.00 53.59 80 ALA A C 1
ATOM 601 O O . ALA A 1 80 ? -38.575 3.477 4.908 1.00 53.59 80 ALA A O 1
ATOM 602 N N . ALA A 1 81 ? -39.334 1.689 3.779 1.00 47.41 81 ALA A N 1
ATOM 603 C CA . ALA A 1 81 ? -40.424 2.328 3.043 1.00 47.41 81 ALA A CA 1
ATOM 604 C C . ALA A 1 81 ? -41.399 1.244 2.576 1.00 47.41 81 ALA A C 1
ATOM 606 O O . ALA A 1 81 ? -40.913 0.247 1.992 1.00 47.41 81 ALA A O 1
#

pLDDT: mean 90.16, std 11.66, range [47.41, 98.31]